Protein AF-A0A949QDF6-F1 (afdb_monomer_lite)

pLDDT: mean 90.2, std 11.92, range [43.69, 98.0]

Sequence (68 aa):
MKKVVRKIAILVDPFTTKHTHAARQLTTGLWTSKLGHSLIIEHDLRGVCGQIYGTVGAVMKRVLTGHH

Secondary structure (DSSP, 8-state):
---EEEEEEEEE-TTT--EEEEEEEPTTS-EEEE-SSS-EEEE-TTTT-BTTTBEEEEEEEEEE----

Foldseek 3Di:
DDWDKKKKWFFAAPPPRHTQWIWIADPVRWIWTDDPPPDIDTHHPCRPDDNRRHGGPDMDMDTDDDDD

Radius of gyration: 13.42 Å; chains: 1; bounding box: 24×23×44 Å

Structure (mmCIF, N/CA/C/O backbone):
data_AF-A0A949QDF6-F1
#
_entry.id   AF-A0A949QDF6-F1
#
loop_
_atom_site.group_PDB
_atom_site.id
_atom_site.type_symbol
_atom_site.label_atom_id
_atom_site.label_alt_id
_atom_site.label_comp_id
_atom_site.label_asym_id
_atom_site.label_entity_id
_atom_site.label_seq_id
_atom_site.pdbx_PDB_ins_code
_atom_site.Cartn_x
_atom_site.Cartn_y
_atom_site.Cartn_z
_atom_site.occupancy
_atom_site.B_iso_or_equiv
_atom_site.auth_seq_id
_atom_site.auth_comp_id
_atom_site.auth_asym_id
_atom_site.auth_atom_id
_atom_site.pdbx_PDB_model_num
ATOM 1 N N . MET A 1 1 ? -16.153 -8.057 24.251 1.00 56.44 1 MET A N 1
ATOM 2 C CA . MET A 1 1 ? -14.977 -7.201 23.952 1.00 56.44 1 MET A CA 1
ATOM 3 C C . MET A 1 1 ? -14.883 -6.979 22.444 1.00 56.44 1 MET A C 1
ATOM 5 O O . MET A 1 1 ? -14.913 -7.960 21.706 1.00 56.44 1 MET A O 1
ATOM 9 N N . LYS A 1 2 ? -14.820 -5.729 21.956 1.00 58.66 2 LYS A N 1
ATOM 10 C CA . LYS A 1 2 ? -14.640 -5.453 20.516 1.00 58.66 2 LYS A CA 1
ATOM 11 C C . LYS A 1 2 ? -13.204 -5.811 20.114 1.00 58.66 2 LYS A C 1
ATOM 13 O O . LYS A 1 2 ? -12.261 -5.207 20.614 1.00 58.66 2 LYS A O 1
ATOM 18 N N . LYS A 1 3 ? -13.035 -6.791 19.222 1.00 65.62 3 LYS A N 1
ATOM 19 C CA . LYS A 1 3 ? -11.726 -7.126 18.638 1.00 65.62 3 LYS A CA 1
ATOM 20 C C . LYS A 1 3 ? -11.285 -5.977 17.731 1.00 65.62 3 LYS A C 1
ATOM 22 O O . LYS A 1 3 ? -11.914 -5.737 16.704 1.00 65.62 3 LYS A O 1
ATOM 27 N N . VAL A 1 4 ? -10.207 -5.282 18.088 1.00 78.31 4 VAL A N 1
ATOM 28 C CA . VAL A 1 4 ? -9.596 -4.277 17.208 1.00 78.31 4 VAL A CA 1
ATOM 29 C C . VAL A 1 4 ? -8.703 -4.997 16.204 1.00 78.31 4 VAL A C 1
ATOM 31 O O . VAL A 1 4 ? -7.868 -5.822 16.572 1.00 78.31 4 VAL A O 1
ATOM 34 N N . VAL A 1 5 ? -8.878 -4.696 14.922 1.00 84.88 5 VAL A N 1
ATOM 35 C CA . VAL A 1 5 ? -8.078 -5.267 13.839 1.00 84.88 5 VAL A CA 1
ATOM 36 C C . VAL A 1 5 ? -7.209 -4.172 13.244 1.00 84.88 5 VAL A C 1
ATOM 38 O O . VAL A 1 5 ? -7.712 -3.111 12.890 1.00 84.88 5 VAL A O 1
ATOM 41 N N . ARG A 1 6 ? -5.915 -4.449 13.071 1.00 92.50 6 ARG A N 1
ATOM 42 C CA . ARG A 1 6 ? -5.024 -3.626 12.244 1.00 92.50 6 ARG A CA 1
ATOM 43 C C . ARG A 1 6 ? -4.732 -4.355 10.943 1.00 92.50 6 ARG A C 1
ATOM 45 O O . ARG A 1 6 ? -4.416 -5.546 10.973 1.00 92.50 6 ARG A O 1
ATOM 52 N N . LYS A 1 7 ? -4.825 -3.643 9.820 1.00 96.56 7 LYS A N 1
ATOM 53 C CA . LYS A 1 7 ? -4.443 -4.163 8.506 1.00 96.56 7 LYS A CA 1
ATOM 54 C C . LYS A 1 7 ? -3.379 -3.295 7.856 1.00 96.56 7 LYS A C 1
ATOM 56 O O . LYS A 1 7 ? -3.398 -2.075 8.028 1.00 96.56 7 LYS A O 1
ATOM 61 N N . ILE A 1 8 ? -2.491 -3.946 7.114 1.00 97.31 8 ILE A N 1
ATOM 62 C CA . ILE A 1 8 ? -1.453 -3.323 6.294 1.00 97.31 8 ILE A CA 1
ATOM 63 C C . ILE A 1 8 ? -1.533 -3.934 4.897 1.00 97.31 8 ILE A C 1
ATOM 65 O O . ILE A 1 8 ? -1.532 -5.156 4.770 1.00 97.31 8 ILE A O 1
ATOM 69 N N . ALA A 1 9 ? -1.608 -3.102 3.868 1.00 97.88 9 ALA A N 1
ATOM 70 C CA . ALA A 1 9 ? -1.484 -3.503 2.480 1.00 97.88 9 ALA A CA 1
ATOM 71 C C . ALA A 1 9 ? -0.043 -3.248 2.051 1.00 97.88 9 ALA A C 1
ATOM 73 O O . ALA A 1 9 ? 0.481 -2.162 2.295 1.00 97.88 9 ALA A O 1
ATOM 74 N N . ILE A 1 10 ? 0.587 -4.244 1.439 1.00 97.62 10 ILE A N 1
ATOM 75 C CA . ILE A 1 10 ? 1.890 -4.107 0.795 1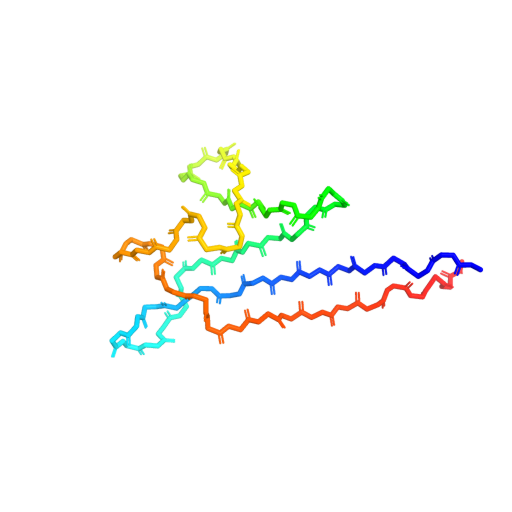.00 97.62 10 ILE A CA 1
ATOM 76 C C . ILE A 1 10 ? 1.635 -3.975 -0.696 1.00 97.62 10 ILE A C 1
ATOM 78 O O . ILE A 1 10 ? 0.978 -4.832 -1.296 1.00 97.62 10 ILE A O 1
ATOM 82 N N . LEU A 1 11 ? 2.130 -2.885 -1.270 1.00 97.44 11 LEU A N 1
ATOM 83 C CA . LEU A 1 11 ? 2.091 -2.660 -2.698 1.00 97.44 11 LEU A CA 1
ATOM 84 C C . LEU A 1 11 ? 3.406 -3.127 -3.313 1.00 97.44 11 LEU A C 1
ATOM 86 O O . LEU A 1 11 ? 4.473 -2.996 -2.704 1.00 97.44 11 LEU A O 1
ATOM 90 N N . VAL A 1 12 ? 3.305 -3.694 -4.507 1.00 98.00 12 VAL A N 1
ATOM 91 C CA . VAL A 1 12 ? 4.431 -4.232 -5.261 1.00 98.00 12 VAL A CA 1
ATOM 92 C C . VAL A 1 12 ? 4.409 -3.704 -6.682 1.00 98.00 12 VAL A C 1
ATOM 94 O O . VAL A 1 12 ? 3.346 -3.478 -7.265 1.00 98.00 12 VAL A O 1
ATOM 97 N N . ASP A 1 13 ? 5.589 -3.532 -7.253 1.00 97.00 13 ASP A N 1
ATOM 98 C CA . ASP A 1 13 ? 5.739 -3.336 -8.684 1.00 97.00 13 ASP A CA 1
ATOM 99 C C . ASP A 1 13 ? 5.240 -4.604 -9.413 1.00 97.00 13 ASP A C 1
ATOM 101 O O . ASP A 1 13 ? 5.676 -5.711 -9.079 1.00 97.00 13 ASP A O 1
ATOM 105 N N . PRO A 1 14 ? 4.306 -4.486 -10.375 1.00 92.44 14 PRO A N 1
ATOM 106 C CA . PRO A 1 14 ? 3.665 -5.649 -10.985 1.00 92.44 14 PRO A CA 1
ATOM 107 C C . PRO A 1 14 ? 4.591 -6.455 -11.907 1.00 92.44 14 PRO A C 1
ATOM 109 O O . PRO A 1 14 ? 4.282 -7.606 -12.201 1.00 92.44 14 PRO A O 1
ATOM 112 N N . PHE A 1 15 ? 5.711 -5.883 -12.357 1.00 94.25 15 PHE A N 1
ATOM 113 C CA . PHE A 1 15 ? 6.645 -6.539 -13.275 1.00 94.25 15 PHE A CA 1
ATOM 114 C C . PHE A 1 15 ? 7.799 -7.226 -12.543 1.00 94.25 15 PHE A C 1
ATOM 116 O O . PHE A 1 15 ? 8.309 -8.246 -12.996 1.00 94.25 15 PHE A O 1
ATOM 123 N N . THR A 1 16 ? 8.216 -6.675 -11.404 1.00 95.69 16 THR A N 1
ATOM 124 C CA . THR A 1 16 ? 9.377 -7.148 -10.638 1.00 95.69 16 THR A CA 1
ATOM 125 C C . THR A 1 16 ? 9.002 -7.802 -9.314 1.00 95.69 16 THR A C 1
ATOM 127 O O . THR A 1 16 ? 9.846 -8.455 -8.705 1.00 95.69 16 THR A O 1
ATOM 130 N N . THR A 1 17 ? 7.766 -7.616 -8.840 1.00 92.25 17 THR A N 1
ATOM 131 C CA . THR A 1 17 ? 7.249 -8.043 -7.523 1.00 92.25 17 THR A CA 1
ATOM 132 C C . THR A 1 17 ? 7.942 -7.408 -6.313 1.00 92.25 17 THR A C 1
ATOM 134 O O . THR A 1 17 ? 7.635 -7.740 -5.168 1.00 92.25 17 THR A O 1
ATOM 137 N N . LYS A 1 18 ? 8.850 -6.448 -6.535 1.00 96.94 18 LYS A N 1
ATOM 138 C CA . LYS A 1 18 ? 9.504 -5.702 -5.457 1.00 96.94 18 LYS A CA 1
ATOM 139 C C . LYS A 1 18 ? 8.500 -4.799 -4.747 1.00 96.94 18 LYS A C 1
ATOM 141 O O . LYS A 1 18 ? 7.686 -4.138 -5.386 1.00 96.94 18 LYS A O 1
ATOM 146 N N . HIS A 1 19 ? 8.593 -4.741 -3.423 1.00 95.44 19 HIS A N 1
ATOM 147 C CA . HIS A 1 19 ? 7.794 -3.839 -2.593 1.00 95.44 19 HIS A CA 1
ATOM 148 C C . HIS A 1 19 ? 8.071 -2.377 -2.955 1.00 95.44 19 HIS A C 1
ATOM 150 O O . HIS A 1 19 ? 9.228 -1.965 -3.040 1.00 95.44 19 HIS A O 1
ATOM 156 N N . THR A 1 20 ? 7.007 -1.598 -3.104 1.00 95.19 20 THR A N 1
ATOM 157 C CA . THR A 1 20 ? 7.064 -0.170 -3.440 1.00 95.19 20 THR A CA 1
ATOM 158 C C . THR A 1 20 ? 6.596 0.674 -2.260 1.00 95.19 20 THR A C 1
ATOM 160 O O . THR A 1 20 ? 7.291 1.589 -1.828 1.00 95.19 20 THR A O 1
ATOM 163 N N . HIS A 1 21 ? 5.429 0.344 -1.701 1.00 95.31 21 HIS A N 1
ATOM 164 C CA . HIS A 1 21 ? 4.776 1.115 -0.647 1.00 95.31 21 HIS A CA 1
ATOM 165 C C . HIS A 1 21 ? 4.032 0.209 0.334 1.00 95.31 21 HIS A C 1
ATOM 167 O O . HIS A 1 21 ? 3.770 -0.966 0.073 1.00 95.31 21 HIS A O 1
ATOM 173 N N . ALA A 1 22 ? 3.642 0.787 1.467 1.00 95.94 22 ALA A N 1
ATOM 174 C CA . ALA A 1 22 ? 2.736 0.159 2.412 1.00 95.94 22 ALA A CA 1
ATOM 175 C C . ALA A 1 22 ? 1.638 1.143 2.824 1.00 95.94 22 ALA A C 1
ATOM 177 O O . ALA A 1 22 ? 1.921 2.312 3.092 1.00 95.94 22 ALA A O 1
ATOM 178 N N . ALA A 1 23 ? 0.408 0.643 2.923 1.00 97.31 23 ALA A N 1
ATOM 179 C CA . ALA A 1 23 ? -0.749 1.407 3.368 1.00 97.31 23 ALA A CA 1
ATOM 180 C C . ALA A 1 23 ? -1.349 0.784 4.632 1.00 97.31 23 ALA A C 1
ATOM 182 O O . ALA A 1 23 ? -1.478 -0.436 4.730 1.00 97.31 23 ALA A O 1
ATOM 183 N N . ARG A 1 24 ? -1.754 1.601 5.605 1.00 96.62 24 ARG A N 1
ATOM 184 C CA . ARG A 1 24 ? -2.434 1.138 6.829 1.00 96.62 24 ARG A CA 1
ATOM 185 C C . ARG A 1 24 ? -3.926 1.423 6.752 1.00 96.62 24 ARG A C 1
ATOM 187 O O . ARG A 1 24 ? -4.299 2.536 6.415 1.00 96.62 24 ARG A O 1
ATOM 194 N N . GLN A 1 25 ? -4.769 0.465 7.138 1.00 96.94 25 GLN A N 1
ATOM 195 C CA . GLN A 1 25 ? -6.211 0.711 7.222 1.00 96.94 25 GLN A CA 1
ATOM 196 C C . GLN A 1 25 ? -6.568 1.505 8.492 1.00 96.94 25 GLN A C 1
ATOM 198 O O . GLN A 1 25 ? -6.146 1.144 9.596 1.00 96.94 25 GLN A O 1
ATOM 203 N N . LEU A 1 26 ? -7.366 2.558 8.331 1.00 94.12 26 LE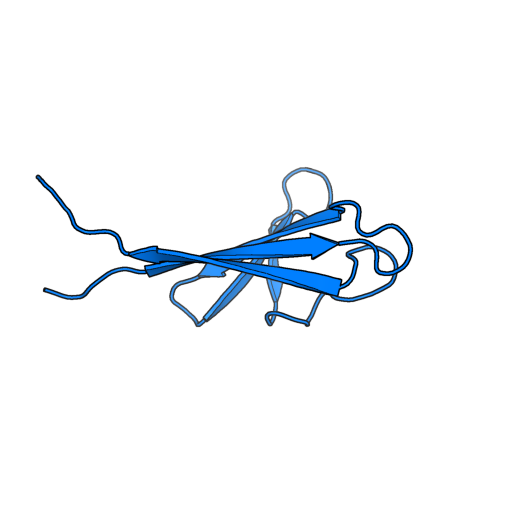U A N 1
ATOM 204 C CA . LEU A 1 26 ? -8.015 3.316 9.398 1.00 94.12 26 LEU A CA 1
ATOM 205 C C . LEU A 1 26 ? -9.280 2.605 9.894 1.00 94.12 26 LEU A C 1
ATOM 207 O O . LEU A 1 26 ? -9.819 1.708 9.246 1.00 94.12 26 LEU A O 1
ATOM 211 N N . THR A 1 27 ? -9.802 3.029 11.044 1.00 90.94 27 THR A N 1
ATOM 212 C CA . THR A 1 27 ? -11.079 2.520 11.577 1.00 90.94 27 THR A CA 1
ATOM 213 C C . THR A 1 27 ? -12.279 2.881 10.701 1.00 90.94 27 THR A C 1
ATOM 215 O O . THR A 1 27 ? -13.295 2.197 10.777 1.00 90.94 27 THR A O 1
ATOM 218 N N . THR A 1 28 ? -12.148 3.903 9.851 1.00 92.19 28 THR A N 1
ATOM 219 C CA . THR A 1 28 ? -13.141 4.303 8.839 1.00 92.19 28 THR A CA 1
ATOM 220 C C . THR A 1 28 ? -13.227 3.326 7.665 1.00 92.19 28 THR A C 1
ATOM 222 O O . THR A 1 28 ? -14.187 3.366 6.908 1.00 92.19 28 THR A O 1
ATOM 225 N N . GLY A 1 29 ? -12.239 2.439 7.501 1.00 93.25 29 GLY A N 1
ATOM 226 C CA . GLY A 1 29 ? -12.126 1.538 6.354 1.00 93.25 29 GLY A CA 1
ATOM 227 C C . GLY A 1 29 ? -11.216 2.061 5.238 1.00 93.25 29 GLY A C 1
ATOM 228 O O . GLY A 1 29 ? -10.720 1.237 4.463 1.00 93.25 29 GLY A O 1
ATOM 229 N N . LEU A 1 30 ? -10.929 3.369 5.219 1.00 97.19 30 LEU A N 1
ATOM 230 C CA . LEU A 1 30 ? -9.944 3.999 4.333 1.00 97.19 30 LEU A CA 1
ATOM 231 C C . LEU A 1 30 ? -8.517 3.550 4.659 1.00 97.19 30 LEU A C 1
ATOM 233 O O . LEU A 1 30 ? -8.239 2.988 5.722 1.00 97.19 30 LEU A O 1
ATOM 237 N N . TRP A 1 31 ? -7.603 3.805 3.732 1.00 97.81 31 TRP A N 1
ATOM 238 C CA . TRP A 1 31 ? -6.197 3.441 3.811 1.00 97.81 31 TRP A CA 1
ATOM 239 C C . TRP A 1 31 ? -5.320 4.683 3.792 1.00 97.81 31 TRP A C 1
ATOM 241 O O . TRP A 1 31 ? -5.607 5.630 3.071 1.00 97.81 31 TRP A O 1
ATOM 251 N N . THR A 1 32 ? -4.249 4.670 4.584 1.00 96.88 32 THR A N 1
ATOM 252 C CA . THR A 1 32 ? -3.270 5.757 4.634 1.00 96.88 32 THR A CA 1
ATOM 253 C C . THR A 1 32 ? -1.928 5.333 4.075 1.00 96.88 32 THR A C 1
ATOM 255 O O . THR A 1 32 ? -1.366 4.348 4.568 1.00 96.88 32 THR A O 1
ATOM 258 N N . SER A 1 33 ? -1.382 6.133 3.162 1.00 93.12 33 SER A N 1
ATOM 259 C CA . SER A 1 33 ? -0.034 5.977 2.599 1.00 93.12 33 SER A CA 1
ATOM 260 C C . SER A 1 33 ? 0.771 7.269 2.740 1.00 93.12 33 SER A C 1
ATOM 262 O O . SER A 1 33 ? 0.198 8.355 2.821 1.00 93.12 33 SER A O 1
ATOM 264 N N . LYS A 1 34 ? 2.106 7.161 2.761 1.00 90.38 34 LYS A N 1
ATOM 265 C CA . LYS A 1 34 ? 2.991 8.335 2.668 1.00 90.38 34 LYS A CA 1
ATOM 266 C C . LYS A 1 34 ? 3.035 8.838 1.224 1.00 90.38 34 LYS A C 1
ATOM 268 O O . LYS A 1 34 ? 3.119 8.017 0.311 1.00 90.38 34 LYS A O 1
ATOM 273 N N . LEU A 1 35 ? 3.029 10.154 1.037 1.00 88.00 35 LEU A N 1
ATOM 274 C CA . LEU A 1 35 ? 3.260 10.824 -0.242 1.00 88.00 35 LEU A CA 1
ATOM 275 C C . LEU A 1 35 ? 4.412 11.821 -0.072 1.00 88.00 35 LEU A C 1
ATOM 277 O O . LEU A 1 35 ? 4.222 12.931 0.406 1.00 88.00 35 LEU A O 1
ATOM 281 N N . GLY A 1 36 ? 5.633 11.419 -0.421 1.00 82.62 36 GLY A N 1
ATOM 282 C CA . GLY A 1 36 ? 6.816 12.239 -0.153 1.00 82.62 36 GLY A CA 1
ATOM 283 C C . GLY A 1 36 ? 7.125 12.374 1.345 1.00 82.62 36 GLY A C 1
ATOM 284 O O . GLY A 1 36 ? 6.809 11.491 2.150 1.00 82.62 36 GLY A O 1
ATOM 285 N N . HIS A 1 37 ? 7.797 13.463 1.720 1.00 81.88 37 HIS A N 1
ATOM 286 C CA . HIS A 1 37 ? 8.198 13.696 3.105 1.00 81.88 37 HIS A CA 1
ATOM 287 C C . HIS A 1 37 ? 7.037 14.291 3.913 1.00 81.88 37 HIS A C 1
ATOM 289 O O . HIS A 1 37 ? 6.484 15.324 3.551 1.00 81.88 37 HIS A O 1
ATOM 295 N N . SER A 1 38 ? 6.683 13.637 5.020 1.00 79.88 38 SER A N 1
ATOM 296 C CA . SER A 1 38 ? 5.726 14.124 6.031 1.00 79.88 38 SER A CA 1
ATOM 297 C C . SER A 1 38 ? 4.262 14.308 5.612 1.00 79.88 38 SER A C 1
ATOM 299 O O . SER A 1 38 ? 3.458 14.700 6.454 1.00 79.88 38 SER A O 1
ATOM 301 N N . LEU A 1 39 ? 3.870 13.965 4.382 1.00 89.88 39 LEU A N 1
ATOM 302 C CA . LEU A 1 39 ? 2.465 13.977 3.967 1.00 89.88 39 LEU A CA 1
ATOM 303 C C . LEU A 1 39 ? 1.868 12.564 3.996 1.00 89.88 39 LEU A C 1
ATOM 305 O O . LEU A 1 39 ? 2.430 11.612 3.447 1.00 89.88 39 LEU A O 1
ATOM 309 N N . ILE A 1 40 ? 0.711 12.439 4.647 1.00 93.06 40 ILE A N 1
ATOM 310 C CA . ILE A 1 40 ? -0.117 11.233 4.668 1.00 93.06 40 ILE A CA 1
ATOM 311 C C . ILE A 1 40 ? -1.389 11.523 3.881 1.00 93.06 40 ILE A C 1
ATOM 313 O O . ILE A 1 40 ? -2.045 12.531 4.128 1.00 93.06 40 ILE A O 1
ATOM 317 N N . ILE A 1 41 ? -1.737 10.629 2.962 1.00 95.19 41 ILE A N 1
ATOM 318 C CA . ILE A 1 41 ? -2.975 10.705 2.182 1.00 95.19 41 ILE A CA 1
ATOM 319 C C . ILE A 1 41 ? -3.924 9.581 2.581 1.00 95.19 41 ILE A C 1
ATOM 321 O O . ILE A 1 41 ? -3.467 8.484 2.907 1.00 95.19 41 ILE A O 1
ATOM 325 N N . GLU A 1 42 ? -5.227 9.849 2.525 1.00 97.06 42 GLU A N 1
ATOM 326 C CA . GLU A 1 42 ? -6.289 8.854 2.685 1.00 97.06 42 GLU A CA 1
ATOM 327 C C . GLU A 1 42 ? -6.839 8.446 1.320 1.00 97.06 42 GLU A C 1
ATOM 329 O O . GLU A 1 42 ? -6.995 9.276 0.427 1.00 97.06 42 GLU A O 1
ATOM 334 N N . HIS A 1 43 ? -7.109 7.158 1.143 1.00 96.69 43 HIS A N 1
ATOM 335 C CA . HIS A 1 43 ? -7.586 6.610 -0.120 1.00 96.69 43 HIS A CA 1
ATOM 336 C C . HIS A 1 43 ? -8.288 5.262 0.085 1.00 96.69 43 HIS A C 1
ATOM 338 O O . HIS A 1 43 ? -8.127 4.600 1.113 1.00 96.69 43 HIS A O 1
ATOM 344 N N . ASP A 1 44 ? -9.026 4.799 -0.921 1.00 97.88 44 ASP A N 1
ATOM 345 C CA . ASP A 1 44 ? -9.505 3.415 -0.968 1.00 97.88 44 ASP A CA 1
ATOM 346 C C . ASP A 1 44 ? -8.348 2.433 -1.170 1.00 97.88 44 ASP A C 1
ATOM 348 O O . ASP A 1 44 ? -7.299 2.806 -1.688 1.00 97.88 44 ASP A O 1
ATOM 352 N N . LEU A 1 45 ? -8.528 1.145 -0.851 1.00 97.38 45 LEU A N 1
ATOM 353 C CA . LEU A 1 45 ? -7.454 0.134 -0.938 1.00 97.38 45 LEU A CA 1
ATOM 354 C C . LEU A 1 45 ? -6.684 0.165 -2.273 1.00 97.38 45 LEU A C 1
ATOM 356 O O . LEU A 1 45 ? -5.469 -0.009 -2.288 1.00 97.38 45 LEU A O 1
ATOM 360 N N . ARG A 1 46 ? -7.388 0.398 -3.387 1.00 97.19 46 ARG A N 1
ATOM 361 C CA . ARG A 1 46 ? -6.802 0.480 -4.735 1.00 97.19 46 ARG A CA 1
ATOM 362 C C . ARG A 1 46 ? -6.675 1.909 -5.274 1.00 97.19 46 ARG A C 1
ATOM 364 O O . ARG A 1 46 ? -6.207 2.076 -6.391 1.00 97.19 46 ARG A O 1
ATOM 371 N N . GLY A 1 47 ? -7.054 2.925 -4.498 1.00 96.38 47 GLY A N 1
ATOM 372 C CA . GLY A 1 47 ? -7.132 4.321 -4.946 1.00 96.38 47 GLY A CA 1
ATOM 373 C C . GLY A 1 47 ? -5.791 4.943 -5.340 1.00 96.38 47 GLY A C 1
ATOM 374 O O . GLY A 1 47 ? -5.771 5.906 -6.093 1.00 96.38 47 GLY A O 1
ATOM 375 N N . VAL A 1 48 ? -4.675 4.371 -4.876 1.00 95.19 48 VAL A N 1
ATOM 376 C CA . VAL A 1 48 ? -3.317 4.788 -5.268 1.00 95.19 48 VAL A CA 1
ATOM 377 C C . VAL A 1 48 ? -2.639 3.797 -6.210 1.00 95.19 48 VAL A C 1
ATOM 379 O O . VAL A 1 48 ? -1.495 4.018 -6.570 1.00 95.19 48 VAL A O 1
ATOM 382 N N . CYS A 1 49 ? -3.284 2.692 -6.603 1.00 96.44 49 CYS A N 1
ATOM 383 C CA . CYS A 1 49 ? -2.650 1.724 -7.501 1.00 96.44 49 CYS A CA 1
ATOM 384 C C . CYS A 1 49 ? -2.295 2.369 -8.847 1.00 96.44 49 CYS A C 1
ATOM 386 O O . CYS A 1 49 ? -3.063 3.151 -9.399 1.00 96.44 49 CYS A O 1
ATOM 388 N N . GLY A 1 50 ? -1.135 2.015 -9.388 1.00 93.88 50 GLY A N 1
ATOM 389 C CA . GLY A 1 50 ? -0.633 2.577 -10.637 1.00 93.88 50 GLY A CA 1
ATOM 390 C C . GLY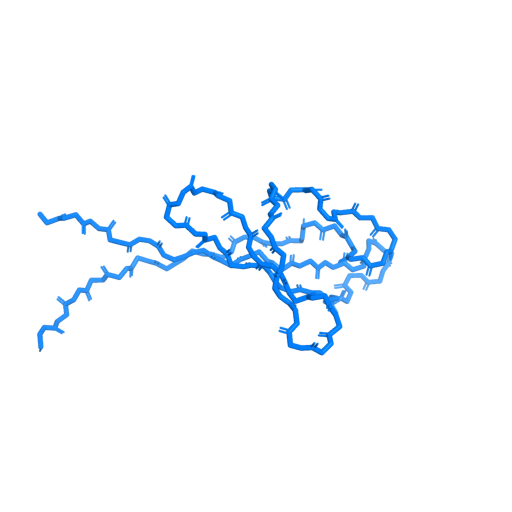 A 1 50 ? 0.868 2.379 -10.778 1.00 93.88 50 GLY A C 1
ATOM 391 O O . GLY A 1 50 ? 1.497 1.732 -9.947 1.00 93.88 50 GLY A O 1
ATOM 392 N N . GLN A 1 51 ? 1.460 2.961 -11.817 1.00 91.81 51 GLN A N 1
ATOM 393 C CA . GLN A 1 51 ? 2.874 2.745 -12.138 1.00 91.81 51 GLN A CA 1
ATOM 394 C C . GLN A 1 51 ? 3.833 3.178 -11.013 1.00 91.81 51 GLN A C 1
ATOM 396 O O . GLN A 1 51 ? 4.864 2.549 -10.818 1.00 91.81 51 GLN A O 1
ATOM 401 N N . ILE A 1 52 ? 3.490 4.224 -10.252 1.00 90.00 52 ILE A N 1
ATOM 402 C CA . ILE A 1 52 ? 4.346 4.758 -9.177 1.00 90.00 52 ILE A CA 1
ATOM 403 C C . ILE A 1 52 ? 4.198 3.942 -7.889 1.00 90.00 52 ILE A C 1
ATOM 405 O O . ILE A 1 52 ? 5.176 3.542 -7.262 1.00 90.00 52 ILE A O 1
ATOM 409 N N . TYR A 1 53 ? 2.958 3.709 -7.469 1.00 92.75 53 TYR A N 1
ATOM 410 C CA . TYR A 1 53 ? 2.668 3.066 -6.191 1.00 92.75 53 TYR A CA 1
ATOM 411 C C . TYR A 1 53 ? 2.667 1.542 -6.280 1.00 92.75 53 TYR A C 1
ATOM 413 O O . TYR A 1 53 ? 2.832 0.893 -5.253 1.00 92.75 53 TYR A O 1
ATOM 421 N N . GLY A 1 54 ? 2.533 0.969 -7.473 1.00 95.56 54 GLY A N 1
ATOM 422 C CA . GLY A 1 54 ? 2.391 -0.462 -7.705 1.00 95.56 54 GLY A CA 1
ATOM 423 C C . GLY A 1 54 ? 0.941 -0.942 -7.614 1.00 95.56 54 GLY A C 1
ATOM 424 O O . GLY A 1 54 ? -0.013 -0.167 -7.704 1.00 95.56 54 GLY A O 1
ATOM 425 N N . THR A 1 55 ? 0.779 -2.248 -7.429 1.00 97.62 55 THR A N 1
ATOM 426 C CA . THR A 1 55 ? -0.502 -2.927 -7.194 1.00 97.62 55 THR A CA 1
ATOM 427 C C . THR A 1 55 ? -0.518 -3.574 -5.811 1.00 97.62 55 THR A C 1
ATOM 429 O O . THR A 1 55 ? 0.535 -3.809 -5.223 1.00 97.62 55 THR A O 1
ATOM 432 N N . VAL A 1 56 ? -1.695 -3.885 -5.268 1.00 97.88 56 VAL A N 1
ATOM 433 C CA . VAL A 1 56 ? -1.809 -4.577 -3.974 1.00 97.88 56 VAL A CA 1
ATOM 434 C C . VAL A 1 56 ? -1.306 -6.014 -4.117 1.00 97.88 56 VAL A C 1
ATOM 436 O O . VAL A 1 56 ? -1.982 -6.846 -4.715 1.00 97.88 56 VAL A O 1
ATOM 439 N N . GLY A 1 57 ? -0.142 -6.311 -3.536 1.00 97.31 57 GLY A N 1
ATOM 440 C CA . GLY A 1 57 ? 0.438 -7.657 -3.529 1.00 97.31 57 GLY A CA 1
ATOM 441 C C . GLY A 1 57 ? -0.046 -8.508 -2.355 1.00 97.31 57 GLY A C 1
ATOM 442 O O . GLY A 1 57 ? -0.291 -9.701 -2.507 1.00 97.31 57 GLY A O 1
ATOM 443 N N . ALA A 1 58 ? -0.227 -7.899 -1.179 1.00 97.62 58 ALA A N 1
ATOM 444 C CA . ALA A 1 58 ? -0.715 -8.599 0.007 1.00 97.62 58 ALA A CA 1
ATOM 445 C C . ALA A 1 58 ? -1.476 -7.668 0.954 1.00 97.62 58 ALA A C 1
ATOM 447 O O . ALA A 1 58 ? -1.154 -6.487 1.078 1.00 97.62 58 ALA A O 1
ATOM 448 N N . VAL A 1 59 ? -2.443 -8.227 1.687 1.00 97.69 59 VAL A N 1
ATOM 449 C CA . VAL A 1 59 ? -3.088 -7.561 2.826 1.00 97.69 59 VAL A CA 1
ATOM 450 C C . VAL A 1 59 ? -2.877 -8.400 4.077 1.00 97.69 59 VAL A C 1
ATOM 452 O O . VAL A 1 59 ? -3.461 -9.467 4.244 1.00 97.69 59 VAL A O 1
ATOM 455 N N . MET A 1 60 ? -2.052 -7.889 4.983 1.00 97.00 60 MET A N 1
ATOM 456 C CA . MET A 1 60 ? -1.773 -8.498 6.276 1.00 97.00 60 MET A CA 1
ATOM 457 C C . MET A 1 60 ? -2.769 -7.999 7.320 1.00 97.00 60 MET A C 1
ATOM 459 O O . MET A 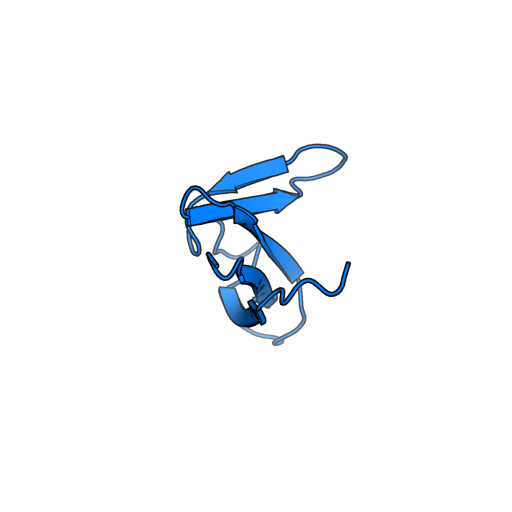1 60 ? -3.171 -6.833 7.310 1.00 97.00 60 MET A O 1
ATOM 463 N N . LYS A 1 61 ? -3.150 -8.869 8.258 1.00 95.12 61 LYS A N 1
ATOM 464 C CA . LYS A 1 61 ? -4.124 -8.572 9.313 1.00 95.12 61 LYS A CA 1
ATOM 465 C C . LYS A 1 61 ? -3.615 -9.076 10.659 1.00 95.12 61 LYS A C 1
ATOM 467 O O . LYS A 1 61 ? -3.245 -10.237 10.778 1.00 95.12 61 LYS A O 1
ATOM 472 N N . ARG A 1 62 ? -3.687 -8.232 11.691 1.00 93.12 62 ARG A N 1
ATOM 473 C CA . ARG A 1 62 ? -3.441 -8.617 13.088 1.00 93.12 62 ARG A CA 1
ATOM 474 C C . ARG A 1 62 ? -4.642 -8.257 13.955 1.00 93.12 62 ARG A C 1
ATOM 476 O O . ARG A 1 62 ? -5.085 -7.108 13.960 1.00 93.12 62 ARG A O 1
ATOM 483 N N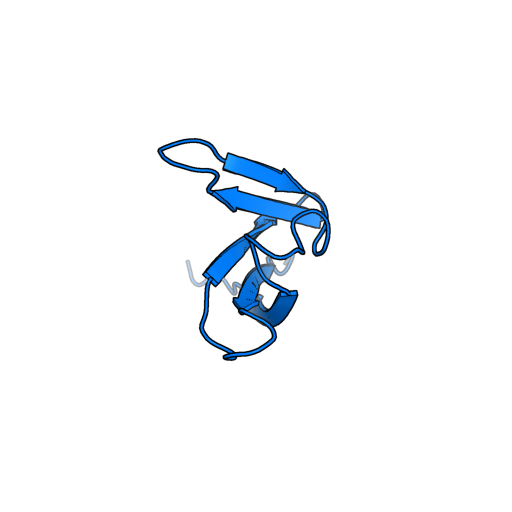 . VAL A 1 63 ? -5.161 -9.242 14.684 1.00 90.19 63 VAL A N 1
ATOM 484 C CA . VAL A 1 63 ? -6.151 -9.027 15.748 1.00 90.19 63 VAL A CA 1
ATOM 485 C C . VAL A 1 63 ? -5.393 -8.590 16.995 1.00 90.19 63 VAL A C 1
ATOM 487 O O . VAL A 1 63 ? -4.422 -9.234 17.378 1.00 90.19 63 VAL A O 1
ATOM 490 N N . LEU A 1 64 ? -5.807 -7.488 17.608 1.00 81.88 64 LEU A N 1
ATOM 491 C CA . LEU A 1 64 ? -5.269 -7.050 18.887 1.00 81.88 64 LEU A CA 1
ATOM 492 C C . LEU A 1 64 ? -6.133 -7.645 19.994 1.00 81.88 64 LEU A C 1
ATOM 494 O O . LEU A 1 64 ? -7.296 -7.275 20.156 1.00 81.88 64 LEU A O 1
ATOM 498 N N . THR A 1 65 ? -5.561 -8.584 20.732 1.00 75.12 65 THR A N 1
ATOM 499 C CA . THR A 1 65 ? -6.076 -9.054 22.015 1.00 75.12 65 THR A CA 1
ATOM 500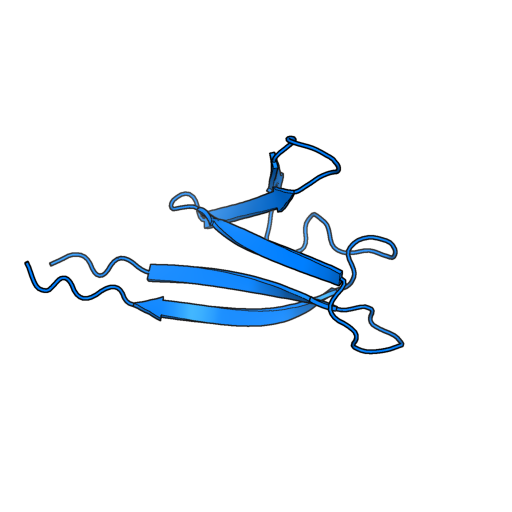 C C . THR A 1 65 ? -5.273 -8.334 23.091 1.00 75.12 65 THR A C 1
ATOM 502 O O . THR A 1 65 ? -4.060 -8.507 23.158 1.00 75.12 65 THR A O 1
ATOM 505 N N . GLY A 1 66 ? -5.908 -7.452 23.862 1.00 59.28 66 GLY A N 1
ATOM 506 C CA . GLY A 1 66 ? -5.228 -6.794 24.976 1.00 59.28 66 GLY A CA 1
ATOM 507 C C . GLY A 1 66 ? -4.973 -7.803 26.093 1.00 59.28 66 GLY A C 1
ATOM 508 O O . GLY A 1 66 ? -5.926 -8.402 26.582 1.00 59.28 66 GLY A O 1
ATOM 509 N N . HIS A 1 67 ? -3.714 -7.981 26.486 1.00 52.84 67 HIS A N 1
ATOM 510 C CA . HIS A 1 67 ? -3.395 -8.217 27.889 1.00 52.84 67 HIS A CA 1
ATOM 511 C C . HIS A 1 67 ? -3.066 -6.841 28.468 1.00 52.84 67 HIS A C 1
ATOM 513 O O . HIS A 1 67 ? -2.309 -6.092 27.846 1.00 52.84 67 HIS A O 1
ATOM 519 N N . HIS A 1 68 ? -3.763 -6.490 29.549 1.00 43.69 68 HIS A N 1
ATOM 520 C CA . HIS A 1 68 ? -3.472 -5.310 30.358 1.00 43.69 68 HIS A CA 1
ATOM 521 C C . HIS A 1 68 ? -2.038 -5.357 30.883 1.00 43.69 68 HIS A C 1
ATOM 523 O O . HIS A 1 68 ? -1.569 -6.484 31.163 1.00 43.69 68 HIS A O 1
#